Protein AF-A0A372LC90-F1 (afdb_monomer)

Structure (mmCIF, N/CA/C/O backbone):
data_AF-A0A372LC90-F1
#
_entry.id   AF-A0A372LC90-F1
#
loop_
_atom_site.group_PDB
_atom_site.id
_atom_site.type_symbol
_atom_site.label_atom_id
_atom_site.label_alt_id
_atom_site.label_comp_id
_atom_site.label_asym_id
_atom_site.label_entity_id
_atom_site.label_seq_id
_atom_site.pdbx_PDB_ins_code
_atom_site.Cartn_x
_atom_site.Cartn_y
_atom_site.Cartn_z
_atom_site.occupancy
_atom_site.B_iso_or_equiv
_atom_site.auth_seq_id
_atom_site.auth_comp_id
_atom_site.auth_as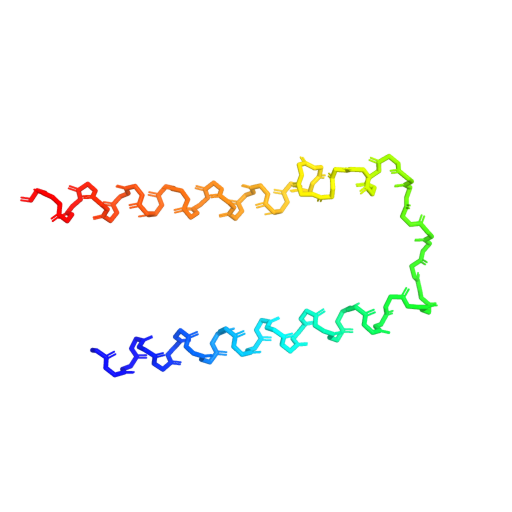ym_id
_atom_site.auth_atom_id
_atom_site.pdbx_PDB_model_num
ATOM 1 N N . MET A 1 1 ? 9.145 -21.229 -5.792 1.00 72.31 1 MET A N 1
ATOM 2 C CA . MET A 1 1 ? 7.744 -21.188 -6.274 1.00 72.31 1 MET A CA 1
ATOM 3 C C . MET A 1 1 ? 6.745 -21.474 -5.154 1.00 72.31 1 MET A C 1
ATOM 5 O O . MET A 1 1 ? 6.096 -20.533 -4.725 1.00 72.31 1 MET A O 1
ATOM 9 N N . ALA A 1 2 ? 6.667 -22.697 -4.608 1.00 85.44 2 ALA A N 1
ATOM 10 C CA . ALA A 1 2 ? 5.663 -23.060 -3.590 1.00 85.44 2 ALA A CA 1
ATOM 11 C C . ALA A 1 2 ? 5.693 -22.192 -2.312 1.00 85.44 2 ALA A C 1
ATOM 13 O O . ALA A 1 2 ? 4.645 -21.786 -1.820 1.00 85.44 2 ALA A O 1
ATOM 14 N N . LEU A 1 3 ? 6.888 -21.836 -1.824 1.00 88.12 3 LEU A N 1
ATOM 15 C CA . LEU A 1 3 ? 7.050 -20.978 -0.643 1.00 88.12 3 LEU A CA 1
ATOM 16 C C . LEU A 1 3 ? 6.461 -19.571 -0.855 1.00 88.12 3 LEU A C 1
ATOM 18 O O . LEU A 1 3 ? 5.737 -19.066 -0.007 1.00 88.12 3 LEU A O 1
ATOM 22 N N . ALA A 1 4 ? 6.731 -18.961 -2.013 1.00 78.19 4 ALA A N 1
ATOM 23 C CA . ALA A 1 4 ? 6.238 -17.626 -2.346 1.00 78.19 4 ALA A CA 1
ATOM 24 C C . ALA A 1 4 ? 4.706 -17.603 -2.463 1.00 78.19 4 ALA A C 1
ATOM 26 O O . ALA A 1 4 ? 4.059 -16.710 -1.924 1.00 78.19 4 ALA A O 1
ATOM 27 N N . VAL A 1 5 ? 4.122 -18.625 -3.098 1.00 86.56 5 VAL A N 1
ATOM 28 C CA . VAL A 1 5 ? 2.662 -18.781 -3.201 1.00 86.56 5 VAL A CA 1
ATOM 29 C C . VAL A 1 5 ? 2.033 -18.960 -1.816 1.00 86.56 5 VAL A C 1
ATOM 31 O O . VAL A 1 5 ? 1.025 -18.323 -1.517 1.00 86.56 5 VAL A O 1
ATOM 34 N N . GLY A 1 6 ? 2.655 -19.763 -0.947 1.00 93.31 6 GLY A N 1
ATOM 35 C CA . GLY A 1 6 ? 2.210 -19.940 0.436 1.00 93.31 6 GLY A CA 1
ATOM 36 C C . GLY A 1 6 ? 2.219 -18.632 1.228 1.00 93.31 6 GLY A C 1
ATOM 37 O O . GLY A 1 6 ? 1.222 -18.298 1.863 1.00 93.31 6 GLY A O 1
ATOM 38 N N . ILE A 1 7 ? 3.301 -17.851 1.129 1.00 87.88 7 ILE A N 1
ATOM 39 C CA . ILE A 1 7 ? 3.407 -16.540 1.783 1.00 87.88 7 ILE A CA 1
ATOM 40 C C . ILE A 1 7 ? 2.295 -15.607 1.297 1.00 87.88 7 ILE A C 1
ATOM 42 O O . ILE A 1 7 ? 1.615 -15.002 2.123 1.00 87.88 7 ILE A O 1
ATOM 46 N N . VAL A 1 8 ? 2.057 -15.518 -0.015 1.00 82.69 8 VAL A N 1
ATOM 47 C CA . VAL A 1 8 ? 1.012 -14.643 -0.574 1.00 82.69 8 VAL A CA 1
ATOM 48 C C . VAL A 1 8 ? -0.376 -15.041 -0.076 1.00 82.69 8 VAL A C 1
ATOM 50 O O . VAL A 1 8 ? -1.126 -14.180 0.379 1.00 82.69 8 VAL A O 1
ATOM 53 N N . LEU A 1 9 ? -0.711 -16.334 -0.106 1.00 89.06 9 LEU A N 1
ATOM 54 C CA . LEU A 1 9 ? -2.024 -16.816 0.328 1.00 89.06 9 LEU A CA 1
ATOM 55 C C . LEU A 1 9 ? -2.254 -16.586 1.825 1.00 89.06 9 LEU A C 1
ATOM 57 O O . LEU A 1 9 ? -3.307 -16.078 2.206 1.00 89.06 9 LEU A O 1
ATOM 61 N N . VAL A 1 10 ? -1.267 -16.899 2.669 1.00 90.31 10 VAL A N 1
ATOM 62 C CA . VAL A 1 10 ? -1.362 -16.679 4.121 1.00 90.31 10 VAL A CA 1
ATOM 63 C C . VAL A 1 10 ? -1.497 -15.191 4.436 1.00 90.31 10 VAL A C 1
ATOM 65 O O . VAL A 1 10 ? -2.365 -14.813 5.222 1.00 90.31 10 VAL A O 1
ATOM 68 N N . SER A 1 11 ? -0.698 -14.343 3.784 1.00 76.62 11 SER A N 1
ATOM 69 C CA . SER A 1 11 ? -0.764 -12.887 3.955 1.00 76.62 11 SER A CA 1
ATOM 70 C C . SER A 1 11 ? -2.142 -12.350 3.579 1.00 76.62 11 SER A C 1
ATOM 72 O O . SER A 1 11 ? -2.744 -11.601 4.340 1.00 76.62 11 SER A O 1
ATOM 74 N N . LEU A 1 12 ? -2.673 -12.784 2.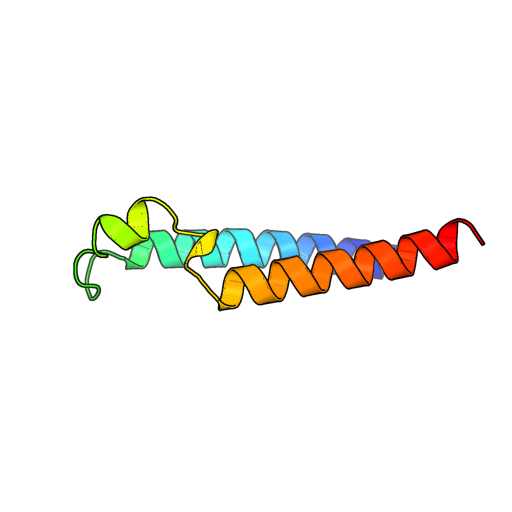432 1.00 79.31 12 LEU A N 1
ATOM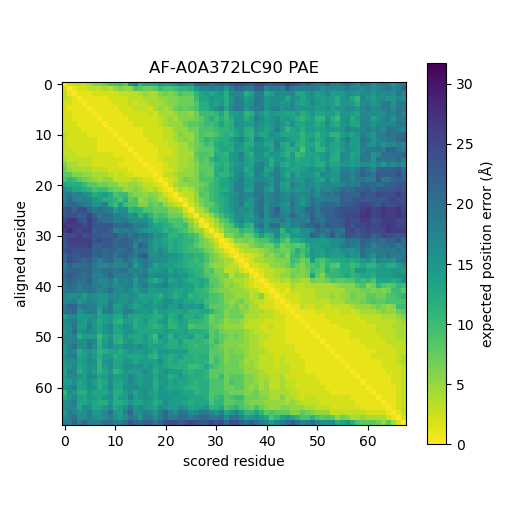 75 C CA . LEU A 1 12 ? -3.974 -12.352 1.933 1.00 79.31 12 LEU A CA 1
ATOM 76 C C . LEU A 1 12 ? -5.105 -12.752 2.891 1.00 79.31 12 LEU A C 1
ATOM 78 O O . LEU A 1 12 ? -5.944 -11.922 3.238 1.00 79.31 12 LEU A O 1
ATOM 82 N N . VAL A 1 13 ? -5.106 -14.005 3.355 1.00 89.38 13 VAL A N 1
ATOM 83 C CA . VAL A 1 13 ? -6.092 -14.503 4.325 1.00 89.38 13 VAL A CA 1
ATOM 84 C C . VAL A 1 13 ? -5.997 -13.719 5.633 1.00 89.38 13 VAL A C 1
ATOM 86 O O . VAL A 1 13 ? -7.018 -13.252 6.137 1.00 89.38 13 VAL A O 1
ATOM 89 N N . TYR A 1 14 ? -4.786 -13.511 6.153 1.00 81.94 14 TYR A N 1
ATOM 90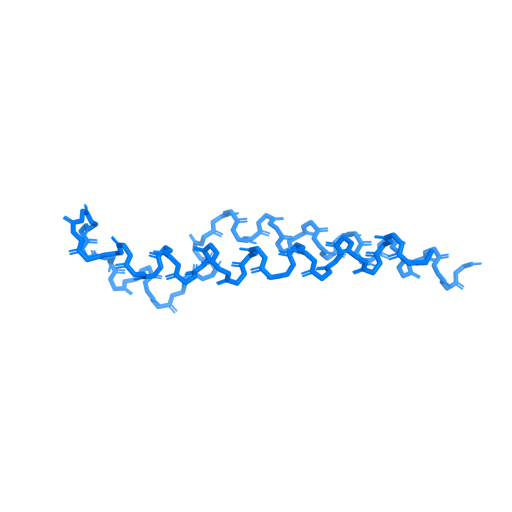 C CA . TYR A 1 14 ? -4.561 -12.753 7.381 1.00 81.94 14 TYR A CA 1
ATOM 91 C C . TYR A 1 14 ? -5.063 -11.307 7.266 1.00 81.94 14 TYR A C 1
ATOM 93 O O . TYR A 1 14 ? -5.786 -10.836 8.145 1.00 81.94 14 TYR A O 1
ATOM 101 N N . THR A 1 15 ? -4.769 -10.622 6.157 1.00 79.50 15 THR A N 1
ATOM 102 C CA . THR A 1 15 ? -5.261 -9.262 5.895 1.00 79.50 15 THR A CA 1
ATOM 103 C C . THR A 1 15 ? -6.788 -9.209 5.831 1.00 79.50 15 THR A C 1
ATOM 105 O O . THR A 1 15 ? -7.393 -8.307 6.413 1.00 79.50 15 THR A O 1
ATOM 108 N N . LEU A 1 16 ? -7.433 -10.176 5.168 1.00 75.62 16 LEU A N 1
ATOM 109 C CA . LEU A 1 16 ? -8.895 -10.239 5.085 1.00 75.62 16 LEU A CA 1
ATOM 110 C C . LEU A 1 16 ? -9.542 -10.470 6.456 1.00 75.62 16 LEU A C 1
ATOM 112 O O . LEU A 1 16 ? -10.559 -9.846 6.762 1.00 75.62 16 LEU A O 1
ATOM 116 N N . VAL A 1 17 ? -8.959 -11.340 7.283 1.00 81.00 17 VAL A N 1
ATOM 117 C CA . VAL A 1 17 ? -9.441 -11.601 8.646 1.00 81.00 17 VAL A CA 1
ATOM 118 C C . VAL A 1 17 ? -9.260 -10.360 9.517 1.00 81.00 17 VAL A C 1
ATOM 120 O O . VAL A 1 17 ? -10.243 -9.868 10.065 1.00 81.00 17 VAL A O 1
ATOM 123 N N . ALA A 1 18 ? -8.055 -9.786 9.570 1.00 73.56 18 ALA A N 1
ATOM 124 C CA . ALA A 1 18 ? -7.765 -8.593 10.366 1.00 73.56 18 ALA A CA 1
ATOM 125 C C . ALA A 1 18 ? -8.654 -7.396 9.978 1.00 73.56 18 ALA A C 1
ATOM 127 O O . ALA A 1 18 ? -9.200 -6.714 10.848 1.00 73.56 18 ALA A O 1
ATOM 128 N N . GLY A 1 19 ? -8.873 -7.180 8.675 1.00 67.69 19 GLY A N 1
ATOM 129 C CA . GLY A 1 19 ? -9.752 -6.121 8.179 1.00 67.69 19 GLY A CA 1
ATOM 130 C C . GLY A 1 19 ? -11.228 -6.323 8.546 1.00 67.69 19 GLY A C 1
ATOM 131 O O . GLY A 1 19 ? -11.940 -5.347 8.790 1.00 67.69 19 GLY A O 1
ATOM 132 N N . ARG A 1 20 ? -11.705 -7.573 8.630 1.00 67.06 20 ARG A N 1
ATOM 133 C CA . ARG A 1 20 ? -13.066 -7.886 9.105 1.00 67.06 20 ARG A CA 1
ATOM 134 C C . ARG A 1 20 ? -13.209 -7.633 10.604 1.00 67.06 20 ARG A C 1
ATOM 136 O O . ARG A 1 20 ? -14.204 -7.041 11.011 1.00 67.06 20 ARG A O 1
ATOM 143 N N . THR A 1 21 ? -12.209 -8.001 11.402 1.00 62.91 21 THR A N 1
ATOM 144 C CA . THR A 1 21 ? -12.213 -7.770 12.854 1.00 62.91 21 THR A CA 1
ATOM 145 C C . THR A 1 21 ? -12.183 -6.277 13.184 1.00 62.91 21 THR A C 1
ATOM 147 O O . THR A 1 21 ? -12.954 -5.820 14.020 1.00 62.91 21 THR A O 1
ATOM 150 N N . GLN A 1 22 ? -11.384 -5.482 12.462 1.00 61.41 22 GLN A N 1
ATOM 151 C CA . GLN A 1 22 ? -11.385 -4.022 12.615 1.00 61.41 22 GLN A CA 1
ATOM 152 C C . GLN A 1 22 ? -12.731 -3.384 12.247 1.00 61.41 22 GLN A C 1
ATOM 154 O O . GLN A 1 22 ? -13.143 -2.424 12.888 1.00 61.41 22 GLN A O 1
ATOM 159 N N . LYS A 1 23 ? -13.448 -3.911 11.243 1.00 59.56 23 LYS A N 1
ATOM 160 C CA . LYS A 1 23 ? -14.812 -3.449 10.936 1.00 59.56 23 LYS A CA 1
ATOM 161 C C . LYS A 1 23 ? -15.821 -3.827 12.023 1.00 59.56 23 LYS A C 1
ATOM 163 O O . LYS A 1 23 ? -16.724 -3.040 12.274 1.00 59.56 23 LYS A O 1
ATOM 168 N N . ALA A 1 24 ? -15.667 -4.991 12.655 1.00 58.41 24 ALA A N 1
ATOM 169 C CA . ALA A 1 24 ? -16.552 -5.454 13.725 1.00 58.41 24 ALA A CA 1
ATOM 170 C C . ALA A 1 24 ? -16.359 -4.680 15.046 1.00 58.41 24 ALA A C 1
ATOM 172 O O . ALA A 1 24 ? -17.322 -4.473 15.772 1.00 58.41 24 ALA A O 1
ATOM 173 N N . LEU A 1 25 ? -15.137 -4.212 15.329 1.00 56.56 25 LEU A N 1
ATOM 174 C CA . LEU A 1 25 ? -14.780 -3.501 16.567 1.00 56.56 25 LEU A CA 1
ATOM 175 C C . LEU A 1 25 ? -15.039 -1.983 16.531 1.00 56.56 25 LEU A C 1
ATOM 177 O O . LEU A 1 25 ? -14.902 -1.313 17.551 1.00 56.56 25 LEU A O 1
ATOM 181 N N . LYS A 1 26 ? -15.445 -1.425 15.383 1.00 56.56 26 LYS A N 1
ATOM 182 C CA . LYS A 1 26 ? -15.719 0.017 15.208 1.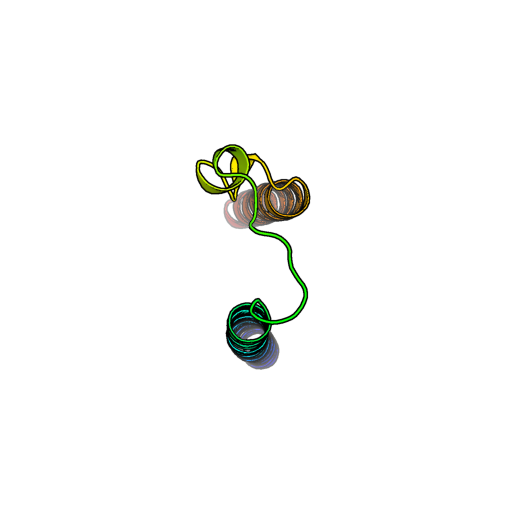00 56.56 26 LYS A CA 1
ATOM 183 C C . LYS A 1 26 ? -16.902 0.562 16.026 1.00 56.56 26 LYS A C 1
ATOM 185 O O . LYS A 1 26 ? -17.164 1.756 15.958 1.00 56.56 26 LYS A O 1
ATOM 190 N N . GLY A 1 27 ? -17.633 -0.285 16.752 1.00 57.91 27 GLY A N 1
ATOM 191 C CA . GLY A 1 27 ? -18.881 0.088 17.424 1.00 57.91 27 GLY A CA 1
ATOM 192 C C . GLY A 1 27 ? -18.754 0.663 18.839 1.00 57.91 27 GLY A C 1
ATOM 193 O O . GLY A 1 27 ? -19.678 1.346 19.264 1.00 57.91 27 GLY A O 1
ATOM 194 N N . GLU A 1 28 ? -17.662 0.408 19.572 1.00 56.22 28 GLU A N 1
ATOM 195 C CA . GLU A 1 28 ? -17.634 0.658 21.032 1.00 56.22 28 GLU A CA 1
ATOM 196 C C . GLU A 1 28 ? -16.746 1.822 21.501 1.00 56.22 28 GLU A C 1
ATOM 198 O O . GLU A 1 28 ? -16.981 2.342 22.589 1.00 56.22 28 GLU A O 1
ATOM 203 N N . TYR A 1 29 ? -15.762 2.269 20.707 1.00 56.09 29 TYR A N 1
ATOM 204 C CA . TYR A 1 29 ? -14.751 3.234 21.183 1.00 56.09 29 TYR A CA 1
ATOM 205 C C . TYR A 1 29 ? -14.424 4.399 20.231 1.00 56.09 29 TYR A C 1
ATOM 207 O O . TYR A 1 29 ? -13.800 5.363 20.672 1.00 56.09 29 TYR A O 1
ATOM 215 N N . ASP A 1 30 ? -14.839 4.354 18.960 1.00 63.34 30 ASP A N 1
ATOM 216 C CA . ASP A 1 30 ? -14.541 5.412 17.983 1.00 63.34 30 ASP A CA 1
ATOM 217 C C . ASP A 1 30 ? -15.672 6.450 17.925 1.00 63.34 30 ASP A C 1
ATOM 219 O O . ASP A 1 30 ? -16.847 6.119 17.752 1.00 63.34 30 ASP A O 1
ATOM 223 N N . THR A 1 31 ? -15.320 7.734 18.019 1.00 64.50 31 THR A N 1
ATOM 224 C CA . THR A 1 31 ? -16.226 8.821 17.631 1.00 64.50 31 THR A CA 1
ATOM 225 C C . THR A 1 31 ? -16.562 8.708 16.144 1.00 64.50 31 THR A C 1
ATOM 227 O O . THR A 1 31 ? -15.780 8.186 15.345 1.00 64.50 31 THR A O 1
ATOM 230 N N . GLN A 1 32 ? -17.743 9.190 15.744 1.00 65.25 32 GLN A N 1
ATOM 231 C CA . GLN A 1 32 ? -18.131 9.177 14.333 1.00 65.25 32 GLN A CA 1
ATOM 232 C C . GLN A 1 32 ? -17.065 9.908 13.5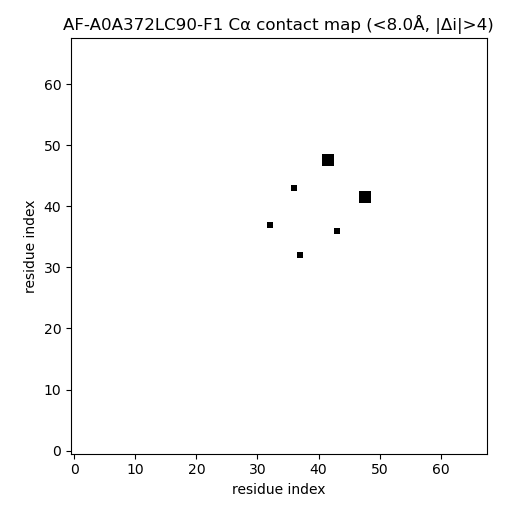05 1.00 65.25 32 GLN A C 1
ATOM 234 O O . GLN A 1 32 ? -16.768 11.076 13.757 1.00 65.25 32 GLN A O 1
ATOM 239 N N . ILE A 1 33 ? -16.467 9.203 12.539 1.00 65.50 33 ILE A N 1
ATOM 240 C CA . ILE A 1 33 ? -15.474 9.781 11.627 1.00 65.50 33 ILE A CA 1
ATOM 241 C C . ILE A 1 33 ? -16.144 10.943 10.891 1.00 65.50 33 ILE A C 1
ATOM 243 O O . ILE A 1 33 ? -17.196 10.745 10.287 1.00 65.50 33 ILE A O 1
ATOM 247 N N . ASP A 1 34 ? -15.526 12.124 10.922 1.00 67.31 34 ASP A N 1
ATOM 248 C CA . ASP A 1 34 ? -16.022 13.329 10.248 1.00 67.31 34 ASP A CA 1
ATOM 249 C C . ASP A 1 34 ? -16.418 13.023 8.789 1.00 67.31 34 ASP A C 1
ATOM 251 O O . ASP A 1 34 ? -15.654 12.395 8.044 1.00 67.31 34 ASP A O 1
ATOM 255 N N . GLU A 1 35 ? -17.612 13.456 8.370 1.00 67.12 35 GLU A N 1
ATOM 256 C CA . GLU A 1 35 ? -18.155 13.235 7.021 1.00 67.12 35 GLU A CA 1
ATOM 257 C C . GLU A 1 35 ? -17.176 13.652 5.919 1.00 67.12 35 GLU A C 1
ATOM 259 O O . GLU A 1 35 ? -17.068 12.987 4.886 1.00 67.12 35 GLU A O 1
ATOM 264 N N . LYS A 1 36 ? -16.382 14.706 6.145 1.00 66.81 36 LYS A N 1
ATOM 265 C CA . LYS A 1 36 ? -15.358 15.136 5.188 1.00 66.81 36 LYS A CA 1
ATOM 266 C C . LYS A 1 36 ? -14.284 14.068 4.986 1.00 66.81 36 LYS A C 1
ATOM 268 O O . LYS A 1 36 ? -13.760 13.926 3.881 1.00 66.81 36 LYS A O 1
ATOM 273 N N . ILE A 1 37 ? -13.909 13.325 6.020 1.00 61.78 37 ILE A N 1
ATOM 274 C CA . ILE A 1 37 ? -12.917 12.247 5.914 1.00 61.78 37 ILE A CA 1
ATOM 275 C C . ILE A 1 37 ? -13.548 11.018 5.242 1.00 61.78 37 ILE A C 1
ATOM 277 O O . ILE A 1 37 ? -12.887 10.364 4.433 1.00 61.78 37 ILE A O 1
ATOM 281 N N . GLN A 1 38 ? -14.840 10.761 5.479 1.00 67.38 38 GLN A N 1
ATOM 282 C CA . GLN A 1 38 ? -15.584 9.674 4.828 1.00 67.38 38 GLN A CA 1
ATOM 283 C C . GLN A 1 38 ? -15.746 9.853 3.313 1.00 67.38 38 GLN A C 1
ATOM 285 O O . GLN A 1 38 ? -15.803 8.858 2.596 1.00 67.38 38 GLN A O 1
ATOM 290 N N . GLN A 1 39 ? -15.789 11.091 2.812 1.00 75.56 39 GLN A N 1
ATOM 291 C CA . GLN A 1 39 ? -15.892 11.363 1.371 1.00 75.56 39 GLN A CA 1
ATOM 292 C C . GLN A 1 39 ? -14.662 10.882 0.586 1.00 75.56 39 GLN A C 1
ATOM 294 O O . GLN A 1 39 ? -14.780 10.447 -0.559 1.00 75.56 39 GLN A O 1
ATOM 299 N N . HIS A 1 40 ? -13.474 10.930 1.199 1.00 76.31 40 HIS A N 1
ATOM 300 C CA . HIS A 1 40 ? -12.213 10.565 0.549 1.00 76.31 40 HIS A CA 1
ATOM 301 C C . HIS A 1 40 ? -11.299 9.751 1.482 1.00 76.31 40 HIS A C 1
ATOM 303 O O . HIS A 1 40 ? -10.192 10.192 1.805 1.00 76.31 40 HIS A O 1
ATOM 309 N N . PRO A 1 41 ? -11.718 8.541 1.890 1.00 70.19 41 PRO A N 1
ATOM 310 C CA . PRO A 1 41 ? -11.064 7.786 2.958 1.00 70.19 41 PRO A CA 1
ATOM 311 C C . PRO A 1 41 ? -9.670 7.285 2.559 1.00 70.19 41 PRO A C 1
ATOM 313 O O . PRO A 1 41 ? -8.814 7.103 3.418 1.00 70.19 41 PRO A O 1
ATOM 316 N N . TYR A 1 42 ? -9.421 7.092 1.261 1.00 74.25 42 TYR A N 1
ATOM 317 C CA . TYR A 1 42 ? -8.127 6.648 0.735 1.00 74.25 42 TYR A CA 1
ATOM 318 C C . TYR A 1 42 ? -7.169 7.809 0.456 1.00 74.25 42 TYR A C 1
ATOM 320 O O . TYR A 1 42 ? -5.996 7.736 0.804 1.00 74.25 42 TYR A O 1
ATOM 328 N N . LEU A 1 43 ? -7.668 8.903 -0.131 1.00 78.94 43 LEU A N 1
ATOM 329 C CA . LEU A 1 43 ? -6.853 10.077 -0.475 1.00 78.94 43 LEU A CA 1
ATOM 330 C C . LEU A 1 43 ? -6.450 10.892 0.759 1.00 78.94 43 LEU A C 1
ATOM 332 O O . LEU A 1 43 ? -5.437 11.580 0.733 1.00 78.94 43 LEU A O 1
ATOM 336 N N . ARG A 1 44 ? -7.239 10.834 1.838 1.00 76.19 44 ARG A N 1
ATOM 337 C CA . ARG A 1 44 ? -6.952 11.542 3.095 1.00 76.19 44 ARG A CA 1
ATOM 338 C C . ARG A 1 44 ? -6.253 10.675 4.137 1.00 76.19 44 ARG A C 1
ATOM 340 O O . ARG A 1 44 ? -5.972 11.161 5.226 1.00 76.19 44 ARG A O 1
ATOM 347 N N . ASN A 1 45 ? -5.955 9.416 3.814 1.00 78.19 45 ASN A N 1
ATOM 348 C CA . ASN A 1 45 ? -5.209 8.529 4.695 1.00 78.19 45 ASN A CA 1
ATOM 349 C C . ASN A 1 45 ? -3.734 8.463 4.249 1.00 78.19 45 ASN A C 1
ATOM 351 O O . ASN A 1 45 ? -3.417 7.754 3.288 1.00 78.19 45 ASN A O 1
ATOM 355 N N . PRO A 1 46 ? -2.811 9.161 4.939 1.00 79.62 46 PRO A N 1
ATOM 356 C CA . PRO A 1 46 ? -1.401 9.205 4.548 1.00 79.62 46 PRO A CA 1
ATOM 357 C C . PRO A 1 46 ? -0.720 7.830 4.609 1.00 79.62 46 PRO A C 1
ATOM 359 O O . PRO A 1 46 ? 0.189 7.556 3.824 1.00 79.62 46 PRO A O 1
ATOM 362 N N . VAL A 1 47 ? -1.184 6.930 5.484 1.00 81.88 47 VAL A N 1
ATOM 363 C CA . VAL A 1 47 ? -0.677 5.553 5.568 1.00 81.88 47 VAL A CA 1
ATOM 364 C C . VAL A 1 47 ? -1.033 4.783 4.297 1.00 81.88 47 VAL A C 1
ATOM 366 O O . VAL A 1 47 ? -0.174 4.131 3.707 1.00 81.88 47 VAL A O 1
ATOM 369 N N . PHE A 1 48 ? -2.277 4.909 3.823 1.00 79.69 48 PHE A N 1
ATOM 370 C CA . PHE A 1 48 ? -2.713 4.264 2.583 1.00 79.69 48 PHE A CA 1
ATOM 371 C C . PHE A 1 48 ? -1.927 4.773 1.368 1.00 79.69 48 PHE A C 1
ATOM 373 O O . PHE A 1 48 ? -1.446 3.970 0.569 1.00 79.69 48 PHE A O 1
ATOM 380 N N . LEU A 1 49 ? -1.741 6.092 1.260 1.00 82.75 49 LEU A N 1
ATOM 381 C CA . LEU A 1 49 ? -0.951 6.700 0.185 1.00 82.75 49 LEU A CA 1
ATOM 382 C C . LEU A 1 49 ? 0.500 6.205 0.180 1.00 82.75 49 LEU A C 1
ATOM 384 O O . LEU A 1 49 ? 1.052 5.939 -0.886 1.00 82.75 49 LEU A O 1
ATOM 388 N N . SER A 1 50 ? 1.096 6.028 1.361 1.00 86.25 50 SER A N 1
ATOM 389 C CA . SER A 1 50 ? 2.464 5.519 1.499 1.00 86.25 50 SER A CA 1
ATOM 390 C C . SER A 1 50 ? 2.591 4.090 0.965 1.00 86.25 50 SER A C 1
ATOM 392 O O . SER A 1 50 ? 3.497 3.802 0.183 1.00 86.25 50 SER A O 1
ATOM 394 N N . PHE A 1 51 ? 1.649 3.206 1.318 1.00 84.75 51 PHE A N 1
ATOM 395 C CA . PHE A 1 51 ? 1.610 1.846 0.772 1.00 84.75 51 PHE A CA 1
ATOM 396 C C . PHE A 1 51 ? 1.372 1.840 -0.741 1.00 84.75 51 PHE A C 1
ATOM 398 O O . PHE A 1 51 ? 2.062 1.119 -1.458 1.00 84.75 51 PHE A O 1
ATOM 405 N N . ALA A 1 52 ? 0.440 2.655 -1.241 1.00 85.19 52 ALA A N 1
ATOM 406 C CA . ALA A 1 52 ? 0.168 2.752 -2.672 1.00 85.19 52 ALA A CA 1
ATOM 407 C C . ALA A 1 52 ? 1.419 3.183 -3.457 1.00 85.19 52 ALA A C 1
ATOM 409 O O . ALA A 1 52 ? 1.780 2.536 -4.439 1.00 85.19 52 ALA A O 1
ATOM 410 N N . LEU A 1 53 ? 2.122 4.218 -2.986 1.00 92.25 53 LEU A N 1
ATOM 411 C CA . LEU A 1 53 ? 3.363 4.687 -3.600 1.00 92.25 53 LEU A CA 1
ATOM 412 C C . LEU A 1 53 ? 4.452 3.609 -3.573 1.00 92.25 53 LEU A C 1
ATOM 414 O O . LEU A 1 53 ? 5.096 3.363 -4.591 1.00 92.25 53 LEU A O 1
ATOM 418 N N . PHE A 1 54 ? 4.628 2.932 -2.436 1.00 92.00 54 PHE A N 1
ATOM 419 C CA . PHE A 1 54 ? 5.576 1.828 -2.309 1.00 92.00 54 PHE A CA 1
ATOM 420 C C . PHE A 1 54 ? 5.306 0.726 -3.342 1.00 92.00 54 PHE A C 1
AT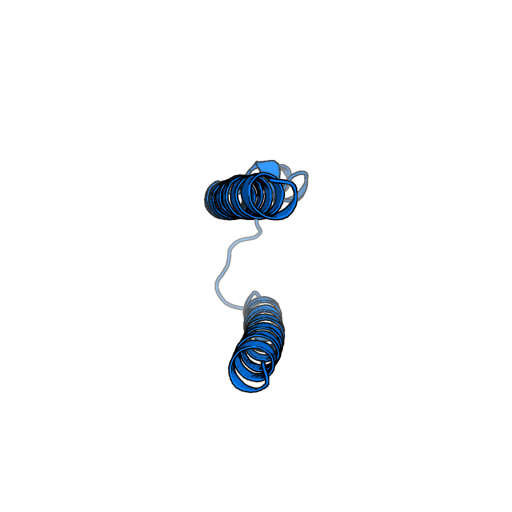OM 422 O O . PHE A 1 54 ? 6.218 0.332 -4.067 1.00 92.00 54 PHE A O 1
ATOM 429 N N . PHE A 1 55 ? 4.056 0.268 -3.470 1.00 91.12 55 PHE A N 1
ATOM 430 C CA . PHE A 1 55 ? 3.701 -0.761 -4.449 1.00 91.12 55 PHE A CA 1
ATOM 431 C C . PHE A 1 55 ? 3.905 -0.295 -5.891 1.00 91.12 55 PHE A C 1
ATOM 433 O O . PHE A 1 55 ? 4.410 -1.071 -6.696 1.00 91.12 55 PHE A O 1
ATOM 440 N N . ILE A 1 56 ? 3.574 0.959 -6.217 1.00 96.00 56 ILE A N 1
ATOM 441 C CA . ILE A 1 56 ? 3.832 1.531 -7.548 1.00 96.00 56 ILE A CA 1
ATOM 442 C C . ILE A 1 56 ? 5.327 1.468 -7.878 1.00 96.00 56 ILE A C 1
ATOM 444 O O . ILE A 1 56 ? 5.697 1.011 -8.959 1.00 96.00 56 ILE A O 1
ATOM 448 N N . LEU A 1 57 ? 6.191 1.876 -6.945 1.00 95.62 57 LEU A N 1
ATOM 449 C CA . LEU A 1 57 ? 7.641 1.861 -7.140 1.00 95.62 57 LEU A CA 1
ATOM 450 C C . LEU A 1 57 ? 8.191 0.436 -7.264 1.00 95.62 57 LEU A C 1
ATOM 452 O O . LEU A 1 57 ? 8.985 0.166 -8.162 1.00 95.62 57 LEU A O 1
ATOM 456 N N . VAL A 1 58 ? 7.749 -0.483 -6.401 1.00 94.25 58 VAL A N 1
ATOM 457 C CA . VAL A 1 58 ? 8.174 -1.891 -6.435 1.00 94.25 58 VAL A CA 1
ATOM 458 C C . VAL A 1 58 ? 7.739 -2.563 -7.733 1.00 94.25 58 VAL A C 1
ATOM 460 O O . VAL A 1 58 ? 8.552 -3.212 -8.385 1.00 94.25 58 VAL A O 1
ATOM 463 N N . LEU A 1 59 ? 6.482 -2.388 -8.145 1.00 92.50 59 LEU A N 1
ATOM 464 C CA . LEU A 1 59 ? 5.984 -2.945 -9.401 1.00 92.50 59 LEU A CA 1
ATOM 465 C C . LEU A 1 59 ? 6.706 -2.330 -10.601 1.00 92.50 59 LEU A C 1
ATOM 467 O O . LEU A 1 59 ? 7.122 -3.067 -11.489 1.00 92.50 59 LEU A O 1
ATOM 471 N N . GLY A 1 60 ? 6.921 -1.012 -10.607 1.00 95.31 60 GLY A N 1
ATOM 472 C CA . GLY A 1 60 ? 7.701 -0.337 -11.644 1.00 95.31 60 GLY A CA 1
ATOM 473 C C . GLY A 1 60 ? 9.130 -0.878 -11.743 1.00 95.31 60 GLY A C 1
ATOM 474 O O . GLY A 1 60 ? 9.611 -1.146 -12.841 1.00 95.31 60 GLY A O 1
ATOM 475 N N . TYR A 1 61 ? 9.780 -1.117 -10.602 1.00 92.75 61 TYR A N 1
ATOM 476 C CA . TYR A 1 61 ? 11.110 -1.719 -10.540 1.00 92.75 61 TYR A CA 1
ATOM 477 C C . TYR A 1 61 ? 11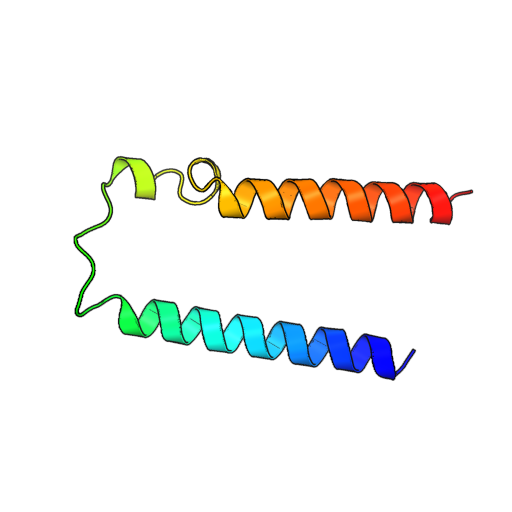.127 -3.153 -11.086 1.00 92.75 61 TYR A C 1
ATOM 479 O O . TYR A 1 61 ? 11.980 -3.483 -11.909 1.00 92.75 61 TYR A O 1
ATOM 487 N N . ILE A 1 62 ? 10.168 -3.990 -10.675 1.00 91.94 62 ILE A N 1
ATOM 488 C CA . ILE A 1 62 ? 10.039 -5.369 -11.165 1.00 91.94 62 ILE A CA 1
ATOM 489 C C . ILE A 1 62 ? 9.812 -5.376 -12.679 1.00 91.94 62 ILE A C 1
ATOM 491 O O . ILE A 1 62 ? 10.490 -6.114 -13.385 1.00 91.94 62 ILE A O 1
ATOM 495 N N . LEU A 1 63 ? 8.899 -4.547 -13.191 1.00 95.12 63 LEU A N 1
ATOM 496 C CA . LEU A 1 63 ? 8.600 -4.469 -14.623 1.00 95.12 63 LEU A CA 1
ATOM 497 C C . LEU A 1 63 ? 9.806 -3.985 -15.434 1.00 95.12 63 LEU A C 1
ATOM 499 O O . LEU A 1 63 ? 10.106 -4.570 -16.471 1.00 95.12 63 LEU A O 1
ATOM 503 N N . TYR A 1 64 ? 10.528 -2.972 -14.945 1.00 94.31 64 TYR A N 1
ATOM 504 C CA . TYR A 1 64 ? 11.753 -2.486 -15.583 1.00 94.31 64 TYR A CA 1
ATOM 505 C C . TYR A 1 64 ? 12.792 -3.603 -15.750 1.00 94.31 64 TYR A C 1
ATOM 507 O O . TYR A 1 64 ? 13.355 -3.765 -16.830 1.00 94.31 64 TYR A O 1
ATOM 515 N N . TRP A 1 65 ? 13.009 -4.398 -14.701 1.00 94.25 65 TRP A N 1
ATOM 516 C CA . TRP A 1 65 ? 13.934 -5.535 -14.731 1.00 94.25 65 TRP A CA 1
ATOM 517 C C . TRP A 1 65 ? 13.376 -6.784 -15.410 1.00 94.25 65 TRP A C 1
ATOM 519 O O . TRP A 1 65 ? 14.144 -7.668 -15.750 1.00 94.25 65 TRP A O 1
ATOM 529 N N . SER A 1 66 ? 12.060 -6.885 -15.586 1.00 91.62 66 SER A N 1
ATOM 530 C CA . SER A 1 66 ? 11.431 -8.019 -16.264 1.00 91.62 66 SER A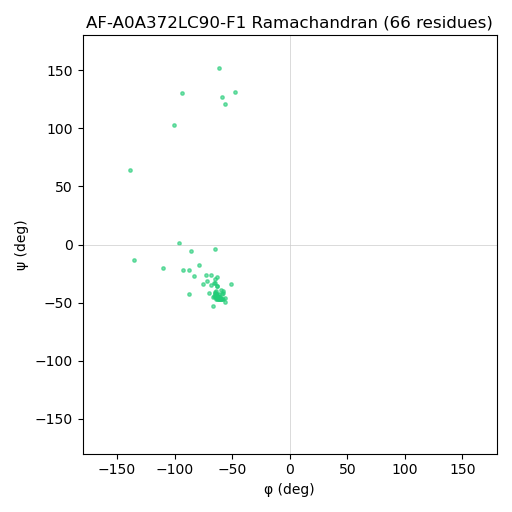 CA 1
ATOM 531 C C . SER A 1 66 ? 11.448 -7.882 -17.786 1.00 91.62 66 SER A C 1
ATOM 533 O O . SER A 1 66 ? 11.338 -8.895 -18.472 1.00 91.62 66 SER A O 1
ATOM 535 N N . VAL A 1 67 ? 11.483 -6.653 -18.310 1.00 87.12 67 VAL A N 1
ATOM 536 C CA . VAL A 1 67 ? 11.509 -6.372 -19.758 1.00 87.12 67 VAL A CA 1
ATOM 537 C C . VAL A 1 67 ? 12.944 -6.240 -20.284 1.00 87.12 67 VAL A C 1
ATOM 539 O O . VAL A 1 67 ? 13.174 -6.408 -21.480 1.00 87.12 67 VAL A O 1
ATOM 542 N N . LYS A 1 68 ? 13.897 -5.937 -19.400 1.00 61.03 68 LYS A N 1
ATOM 543 C CA . LYS A 1 68 ? 15.334 -5.897 -19.682 1.00 61.03 68 LYS A CA 1
ATOM 544 C C . LYS A 1 68 ? 15.968 -7.272 -19.500 1.00 61.03 68 LYS A C 1
ATOM 546 O O . LYS A 1 68 ? 16.863 -7.596 -20.309 1.00 61.03 68 LYS A O 1
#

pLDDT: mean 78.05, std 12.32, range [56.09, 96.0]

Sequence (68 aa):
MALAVGIVLVSLVYTLVAGRTQKALKGEYDTQIDEKIQQHPYLRNPVFLSFALFFILVLGYILYWSVK

Solvent-accessible surface area (backbone atoms only — not comparable to full-atom values): 4093 Å² total; per-residue (Å²): 109,72,66,60,54,49,51,52,52,53,51,52,52,50,52,54,50,54,55,50,51,56,63,68,60,56,81,81,79,63,75,84,74,56,67,76,52,67,76,38,59,59,86,72,28,69,70,54,47,52,52,52,52,50,51,52,54,52,51,51,52,51,50,57,64,69,78,102

Mean predicted aligned error: 11.0 Å

Secondary structure (DSSP, 8-state):
-HHHHHHHHHHHHHHHHHHHHHHHGGGSSPPPPPHHHHHSTTTT-HHHHHHHHHHHHHHHHHHHHHH-

Organism: NCBI:txid2303991

Radius of gyration: 16.97 Å; Cα contacts (8 Å, |Δi|>4): 6; chains: 1; bounding box: 34×38×41 Å

Foldseek 3Di:
DVVVVVVVVVVVVVVVVVVVVVVVPCPDDDDDDPVVCVVPVQVPDVVNVVVVVVVVVVVVVCVVVVVD